Protein AF-A0A654TP40-F1 (afdb_monomer_lite)

Sequence (101 aa):
MRQFLNGRRIGPIGMSEEKDEATMAEEQALLDAGHHAGGVEEIEGVPPQISATPGMPERKAVARRQARVREMLHTLPKKAQAAILDDLEGTHKYAVHEIGQ

pLDDT: mean 78.27, std 12.62, range [42.56, 96.81]

Secondary structure (DSSP, 8-state):
-HHHHTT-SSS---SS-PPPHHHHHHHHHHHHTT------SS--SSPPPPPPPTTSPP-HHHHHHHHHHHHHGGGS-HHHHHHHHHHHHT---S-TTGGG-

Organism: Mycobacterium tuberculosis (NCBI:txid1773)

Foldseek 3Di:
DQCVVFVFQADDPPPPDDDDPVSNVVLVVQVVQVADRDGDNDDDADDDDHDDRPPDDDPVVVVVVLVVCVVCLVVDPPLQSVCNVCVVVVVNPDDNVVSPD

Structure (mmCIF, N/CA/C/O backbone):
data_AF-A0A654TP40-F1
#
_entry.id   AF-A0A654TP40-F1
#
loop_
_atom_site.group_PDB
_atom_site.id
_atom_site.type_symbol
_atom_site.label_atom_id
_atom_site.label_alt_id
_atom_site.label_comp_id
_atom_site.label_asym_id
_atom_site.label_entity_id
_atom_site.label_seq_id
_atom_site.pdbx_PDB_ins_code
_atom_site.Cartn_x
_atom_site.Cartn_y
_atom_site.Cartn_z
_atom_site.occupancy
_atom_site.B_iso_or_equiv
_atom_site.auth_seq_id
_atom_site.auth_comp_id
_atom_site.auth_asym_id
_atom_site.auth_atom_id
_atom_site.pdbx_PDB_model_num
ATOM 1 N N . MET A 1 1 ? -3.486 8.843 -24.014 1.00 58.22 1 MET A N 1
ATOM 2 C CA . MET A 1 1 ? -3.510 9.322 -22.625 1.00 58.22 1 MET A CA 1
ATOM 3 C C . MET A 1 1 ? -3.970 8.258 -21.615 1.00 58.22 1 MET A C 1
ATOM 5 O O . MET A 1 1 ? -4.043 8.556 -20.431 1.00 58.22 1 MET A O 1
ATOM 9 N N . ARG A 1 2 ? -4.294 7.016 -22.021 1.00 66.25 2 ARG A N 1
ATOM 10 C CA . ARG A 1 2 ? -4.863 6.010 -21.100 1.00 66.25 2 ARG A CA 1
ATOM 11 C C . ARG A 1 2 ? -3.828 5.410 -20.142 1.00 66.25 2 ARG A C 1
ATOM 13 O O . ARG A 1 2 ? -4.172 5.089 -19.014 1.00 66.25 2 ARG A O 1
ATOM 20 N N . GLN A 1 3 ? -2.562 5.339 -20.560 1.00 68.38 3 GLN A N 1
ATOM 21 C CA . GLN A 1 3 ? -1.456 4.859 -19.733 1.00 68.38 3 GLN A CA 1
ATOM 22 C C . GLN A 1 3 ? -1.279 5.690 -18.445 1.00 68.38 3 GLN A C 1
ATOM 24 O O . GLN A 1 3 ? -1.257 5.125 -17.353 1.00 68.38 3 GLN A O 1
ATOM 29 N N . PHE A 1 4 ? -1.204 7.022 -18.566 1.00 68.94 4 PHE A N 1
ATOM 30 C CA . PHE A 1 4 ? -1.022 7.930 -17.427 1.00 68.94 4 PHE A CA 1
ATOM 31 C C . PHE A 1 4 ? -2.235 7.976 -16.500 1.00 68.94 4 PHE A C 1
ATOM 33 O O . PHE A 1 4 ? -2.067 7.913 -15.287 1.00 68.94 4 PHE A O 1
ATOM 40 N N . LEU A 1 5 ? -3.445 8.034 -17.064 1.00 72.81 5 LEU A N 1
ATOM 41 C CA . LEU A 1 5 ? -4.691 8.041 -16.288 1.00 72.81 5 LEU A CA 1
ATOM 42 C C . LEU A 1 5 ? -4.819 6.795 -15.408 1.00 72.81 5 LEU A C 1
ATOM 44 O O . LEU A 1 5 ? -5.242 6.887 -14.262 1.00 72.81 5 LEU A O 1
ATOM 48 N N . ASN A 1 6 ? -4.386 5.650 -15.928 1.00 73.19 6 ASN A N 1
ATOM 49 C CA . ASN A 1 6 ? -4.484 4.376 -15.235 1.00 73.19 6 ASN A CA 1
ATOM 50 C C . ASN A 1 6 ? -3.214 3.994 -14.466 1.00 73.19 6 ASN A C 1
ATOM 52 O O . ASN A 1 6 ? -3.188 2.923 -13.869 1.00 73.19 6 ASN A O 1
ATOM 56 N N . GLY A 1 7 ? -2.158 4.819 -14.490 1.00 70.25 7 GLY A N 1
ATOM 57 C CA . GLY A 1 7 ? -0.880 4.549 -13.818 1.00 70.25 7 GLY A CA 1
ATOM 58 C C . GLY A 1 7 ? -0.124 3.317 -14.338 1.00 70.25 7 GLY A C 1
ATOM 59 O O . GLY A 1 7 ? 0.686 2.742 -13.608 1.00 70.25 7 GLY A O 1
ATOM 60 N N . ARG A 1 8 ? -0.408 2.876 -15.570 1.00 76.94 8 ARG A N 1
ATOM 61 C CA . ARG A 1 8 ? 0.214 1.695 -16.189 1.00 76.94 8 ARG A CA 1
ATOM 62 C C . ARG A 1 8 ? 1.569 2.053 -16.786 1.00 76.94 8 ARG A C 1
ATOM 64 O O . ARG A 1 8 ? 1.762 3.156 -17.281 1.00 76.94 8 ARG A O 1
ATOM 71 N N . ARG A 1 9 ? 2.519 1.122 -16.789 1.00 75.62 9 ARG A N 1
ATOM 72 C CA . ARG A 1 9 ? 3.798 1.294 -17.504 1.00 75.62 9 ARG A CA 1
ATOM 73 C C . ARG A 1 9 ? 3.729 0.840 -18.962 1.00 75.62 9 ARG A C 1
ATOM 75 O O . ARG A 1 9 ? 4.491 1.324 -19.783 1.00 75.62 9 ARG A O 1
ATOM 82 N N . ILE A 1 10 ? 2.787 -0.043 -19.270 1.00 77.12 10 ILE A N 1
ATOM 83 C CA . ILE A 1 10 ? 2.706 -0.740 -20.553 1.00 77.12 10 ILE A CA 1
ATOM 84 C C . ILE A 1 10 ? 1.719 -0.042 -21.484 1.00 77.12 10 ILE A C 1
ATOM 86 O O . ILE A 1 10 ? 0.661 0.424 -21.047 1.00 77.12 10 ILE A O 1
ATOM 90 N N . GLY A 1 11 ? 2.037 -0.071 -22.775 1.00 73.12 11 GLY A N 1
ATOM 91 C CA . GLY A 1 11 ? 1.145 0.332 -23.855 1.00 73.12 11 GLY A CA 1
ATOM 92 C C . GLY A 1 11 ? 1.350 1.780 -24.309 1.00 73.12 11 GLY A C 1
ATOM 93 O O . GLY A 1 11 ? 2.308 2.440 -23.898 1.00 73.12 11 GLY A O 1
ATOM 94 N N . PRO A 1 12 ? 0.470 2.286 -25.189 1.00 73.06 12 PRO A N 1
ATOM 95 C CA . PRO A 1 12 ? 0.650 3.591 -25.810 1.00 73.06 12 PRO A CA 1
ATOM 96 C C . PRO A 1 12 ? 0.450 4.739 -24.804 1.00 73.06 12 PRO A C 1
ATOM 98 O O . PRO A 1 12 ? -0.638 4.926 -24.244 1.00 73.06 12 PRO A O 1
ATOM 101 N N . ILE A 1 13 ? 1.484 5.578 -24.656 1.00 70.75 13 ILE A N 1
ATOM 102 C CA . ILE A 1 13 ? 1.484 6.826 -23.862 1.00 70.75 13 ILE A CA 1
ATOM 103 C C . ILE A 1 13 ? 0.324 7.753 -24.278 1.00 70.75 13 ILE A C 1
ATOM 105 O O . ILE A 1 13 ? -0.343 8.400 -23.460 1.00 70.75 13 ILE A O 1
ATOM 109 N N . GLY A 1 14 ? -0.016 7.704 -25.570 1.00 66.31 14 GLY A N 1
ATOM 110 C CA . GLY A 1 14 ? -1.186 8.305 -26.194 1.00 66.31 14 GLY A CA 1
ATOM 111 C C . GLY A 1 14 ? -1.176 9.832 -26.182 1.00 66.31 14 GLY A C 1
ATOM 112 O O . GLY A 1 14 ? -2.200 10.446 -25.884 1.00 66.31 14 GLY A O 1
ATOM 113 N N . MET A 1 15 ? -0.018 10.395 -26.509 1.00 58.88 15 MET A N 1
ATOM 114 C CA . MET A 1 15 ? 0.183 11.776 -26.938 1.00 58.88 15 MET A CA 1
ATOM 115 C C . MET A 1 15 ? 0.751 11.720 -28.360 1.00 58.88 15 MET A C 1
ATOM 117 O O . MET A 1 15 ? 1.938 11.913 -28.527 1.00 58.88 15 MET A O 1
ATOM 121 N N . SER A 1 16 ? -0.056 11.367 -29.369 1.00 58.06 16 SER A N 1
ATOM 122 C CA . SER A 1 16 ? 0.316 11.374 -30.805 1.00 58.06 16 SER A CA 1
ATOM 123 C C . SER A 1 16 ? 1.533 10.538 -31.268 1.00 58.06 16 SER A C 1
ATOM 125 O O . SER A 1 16 ? 1.682 10.354 -32.471 1.00 58.06 16 SER A O 1
ATOM 127 N N . GLU A 1 17 ? 2.371 10.022 -30.372 1.00 53.62 17 GLU A N 1
ATOM 128 C CA . GLU A 1 17 ? 3.580 9.258 -30.673 1.00 53.62 17 GLU A CA 1
ATOM 129 C C . GLU A 1 17 ? 3.364 7.788 -30.312 1.00 53.62 17 GLU A C 1
ATOM 131 O O . GLU A 1 17 ? 2.994 7.431 -29.185 1.00 53.62 17 GLU A O 1
ATOM 136 N N . GLU A 1 18 ? 3.551 6.942 -31.317 1.00 63.22 18 GLU A N 1
ATOM 137 C CA . GLU A 1 18 ? 3.703 5.505 -31.163 1.00 63.22 18 GLU A CA 1
ATOM 138 C C . GLU A 1 18 ? 4.942 5.254 -30.295 1.00 63.22 18 GLU A C 1
ATOM 140 O O . GLU A 1 18 ? 5.985 5.884 -30.482 1.00 63.22 18 GLU A O 1
ATOM 145 N N . LYS A 1 19 ? 4.821 4.386 -29.288 1.00 72.75 19 LYS A N 1
ATOM 146 C CA . LYS A 1 19 ? 5.985 3.979 -28.501 1.00 72.75 19 LYS A CA 1
ATOM 147 C C . LYS A 1 19 ? 6.861 3.122 -29.419 1.00 72.75 19 LYS A C 1
ATOM 149 O O . LYS A 1 19 ? 6.349 2.185 -30.022 1.00 72.75 19 LYS A O 1
ATOM 154 N N . ASP A 1 20 ? 8.142 3.459 -29.520 1.00 79.50 20 ASP A N 1
ATOM 155 C CA . ASP A 1 20 ? 9.138 2.696 -30.280 1.00 79.50 20 ASP A CA 1
ATOM 156 C C . ASP A 1 20 ? 9.089 1.195 -29.925 1.00 79.50 20 ASP A C 1
ATOM 158 O O . ASP A 1 20 ? 8.962 0.823 -28.752 1.00 79.50 20 ASP A O 1
ATOM 162 N N . GLU A 1 21 ? 9.205 0.339 -30.945 1.00 75.31 21 GLU A N 1
ATOM 163 C CA . GLU A 1 21 ? 9.246 -1.121 -30.831 1.00 75.31 21 GLU A CA 1
ATOM 164 C C . GLU A 1 21 ? 10.326 -1.611 -29.859 1.00 75.31 21 GLU A C 1
ATOM 166 O O . GLU A 1 21 ? 10.075 -2.552 -29.104 1.00 75.31 21 GLU A O 1
ATOM 171 N N . ALA A 1 22 ? 11.499 -0.969 -29.813 1.00 76.94 22 ALA A N 1
ATOM 172 C CA . ALA A 1 22 ? 12.562 -1.363 -28.887 1.00 76.94 22 ALA A CA 1
ATOM 173 C C . ALA A 1 22 ? 12.154 -1.116 -27.426 1.00 76.94 22 ALA A C 1
ATOM 175 O O . ALA A 1 22 ? 12.368 -1.968 -26.563 1.00 76.94 22 ALA A O 1
ATOM 176 N N . THR A 1 23 ? 11.479 0.005 -27.164 1.00 78.38 23 THR A N 1
ATOM 177 C CA . THR A 1 23 ? 10.949 0.322 -25.829 1.00 78.38 23 THR A CA 1
ATOM 178 C C . THR A 1 23 ? 9.794 -0.617 -25.456 1.00 78.38 23 THR A C 1
ATOM 180 O O . THR A 1 23 ? 9.690 -1.062 -24.314 1.00 78.38 23 THR A O 1
ATOM 183 N N . MET A 1 24 ? 8.936 -0.972 -26.417 1.00 79.88 24 MET A N 1
ATOM 184 C CA . MET A 1 24 ? 7.854 -1.946 -26.221 1.00 79.88 24 MET A CA 1
ATOM 185 C C . MET A 1 24 ? 8.390 -3.347 -25.888 1.00 79.88 24 MET A C 1
ATOM 187 O O . MET A 1 24 ? 7.871 -4.010 -24.989 1.00 79.88 24 MET A O 1
ATOM 191 N N . ALA A 1 25 ? 9.440 -3.791 -26.584 1.00 80.50 25 ALA A N 1
ATOM 192 C CA . ALA A 1 25 ? 10.078 -5.083 -26.346 1.00 80.50 25 ALA A CA 1
ATOM 193 C C . ALA A 1 25 ? 10.744 -5.149 -24.962 1.00 80.50 25 ALA A C 1
ATOM 195 O O . ALA A 1 25 ? 10.636 -6.164 -24.273 1.00 80.50 25 ALA A O 1
ATOM 196 N N . GLU A 1 26 ? 11.385 -4.063 -24.526 1.00 82.06 26 GLU A N 1
ATOM 197 C CA . GLU A 1 26 ? 11.972 -3.970 -23.187 1.00 82.06 26 GLU A CA 1
ATOM 198 C C . GLU A 1 26 ? 10.898 -4.017 -22.089 1.00 82.06 26 GLU A C 1
ATOM 200 O O . GLU A 1 26 ? 11.030 -4.762 -21.115 1.00 82.06 26 GLU A O 1
ATOM 205 N N . GLU A 1 27 ? 9.792 -3.287 -22.259 1.00 80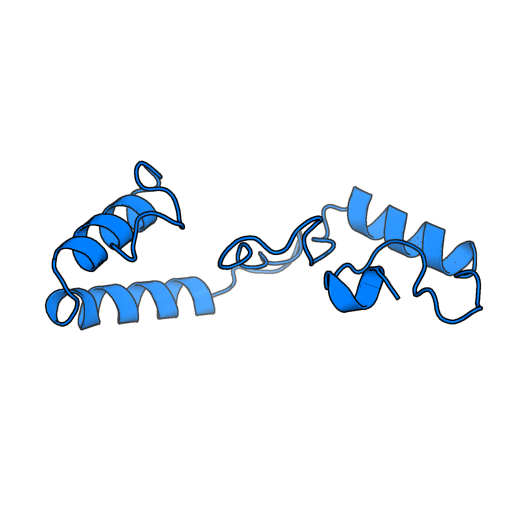.81 27 GLU A N 1
ATOM 206 C CA . GLU A 1 27 ? 8.662 -3.340 -21.326 1.00 80.81 27 GLU A CA 1
ATOM 207 C C . GLU A 1 27 ? 8.063 -4.746 -21.229 1.00 80.81 27 GLU A C 1
ATOM 209 O O . GLU A 1 27 ? 7.761 -5.199 -20.122 1.00 80.81 27 GLU A O 1
ATOM 214 N N . GLN A 1 28 ? 7.940 -5.450 -22.358 1.00 80.31 28 GLN A N 1
ATOM 215 C CA . GLN A 1 28 ? 7.458 -6.829 -22.386 1.00 80.31 28 GLN A CA 1
ATOM 216 C C . GLN A 1 28 ? 8.428 -7.779 -21.670 1.00 80.31 28 GLN A C 1
ATOM 218 O O . GLN A 1 28 ? 8.001 -8.566 -20.827 1.00 80.31 28 GLN A O 1
ATOM 223 N N . ALA A 1 29 ? 9.735 -7.647 -21.909 1.00 82.31 29 ALA A N 1
ATOM 224 C CA . ALA A 1 29 ? 10.746 -8.455 -21.229 1.00 82.31 29 ALA A CA 1
ATOM 225 C C . ALA A 1 29 ? 10.739 -8.244 -19.702 1.00 82.31 29 ALA A C 1
ATOM 227 O O . ALA A 1 29 ? 10.911 -9.194 -18.935 1.00 82.31 29 ALA A O 1
ATOM 228 N N . LEU A 1 30 ? 10.496 -7.014 -19.237 1.00 83.00 30 LEU A N 1
ATOM 229 C CA . LEU A 1 30 ? 10.367 -6.717 -17.808 1.00 83.00 30 LEU A CA 1
ATOM 230 C C . LEU A 1 30 ? 9.126 -7.384 -17.194 1.00 83.00 30 LEU A C 1
ATOM 232 O O . LEU A 1 30 ? 9.207 -7.897 -16.073 1.00 83.00 30 LEU A O 1
ATOM 236 N N . LEU A 1 31 ? 7.998 -7.409 -17.909 1.00 81.31 31 LEU A N 1
ATOM 237 C CA . LEU A 1 31 ? 6.792 -8.116 -17.463 1.00 81.31 31 LEU A CA 1
ATOM 238 C C . LEU A 1 31 ? 7.005 -9.616 -17.372 1.00 81.31 31 LEU A C 1
ATOM 240 O O . LEU A 1 31 ? 6.637 -10.215 -16.362 1.00 81.31 31 LEU A O 1
ATOM 244 N N . ASP A 1 32 ? 7.631 -10.198 -18.391 1.00 81.94 32 ASP A N 1
ATOM 245 C CA . ASP A 1 32 ? 7.924 -11.628 -18.442 1.00 81.94 32 ASP A CA 1
ATOM 246 C C . ASP A 1 32 ? 8.900 -12.024 -17.319 1.00 81.94 32 ASP A C 1
ATOM 248 O O . ASP A 1 32 ? 8.784 -13.097 -16.728 1.00 81.94 32 ASP A O 1
ATOM 252 N N . ALA A 1 33 ? 9.799 -11.111 -16.930 1.00 81.50 33 ALA A N 1
ATOM 253 C CA . ALA A 1 33 ? 10.658 -11.234 -15.750 1.00 81.50 33 ALA A CA 1
ATOM 254 C C . ALA A 1 33 ? 9.925 -11.003 -14.405 1.00 81.50 33 ALA A C 1
ATOM 256 O O . ALA A 1 33 ? 10.560 -10.957 -13.348 1.00 81.50 33 ALA A O 1
ATOM 257 N N . GLY A 1 34 ? 8.601 -10.830 -14.417 1.00 77.94 34 GLY A N 1
ATOM 258 C CA . GLY A 1 34 ? 7.762 -10.683 -13.227 1.00 77.94 34 GLY A CA 1
ATOM 259 C C . GLY A 1 34 ? 7.739 -9.275 -12.624 1.00 77.94 34 GLY A C 1
ATOM 260 O O . GLY A 1 34 ? 7.335 -9.110 -11.470 1.00 77.94 34 GLY A O 1
ATOM 261 N N . HIS A 1 35 ? 8.167 -8.242 -13.356 1.00 82.81 35 HIS A N 1
ATOM 262 C CA . HIS A 1 35 ? 8.066 -6.866 -12.867 1.00 82.81 35 HIS A CA 1
ATOM 263 C C . HIS A 1 35 ? 6.609 -6.399 -12.876 1.00 82.81 3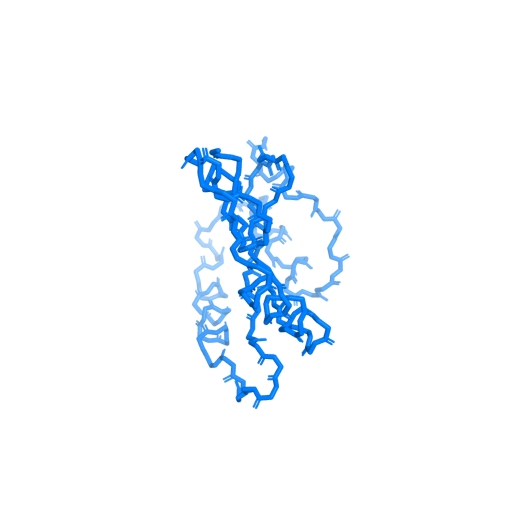5 HIS A C 1
ATOM 265 O O . HIS A 1 35 ? 5.897 -6.508 -13.871 1.00 82.81 35 HIS A O 1
ATOM 271 N N . HIS A 1 36 ? 6.169 -5.771 -11.785 1.00 77.25 36 HIS A N 1
ATOM 272 C CA . HIS A 1 36 ? 4.835 -5.176 -11.730 1.00 77.25 36 HIS A CA 1
ATOM 273 C C . HIS A 1 36 ? 4.709 -4.021 -12.725 1.00 77.25 36 HIS A C 1
ATOM 275 O O . HIS A 1 36 ? 5.504 -3.079 -12.689 1.00 77.25 36 HIS A O 1
ATOM 281 N N . ALA A 1 37 ? 3.669 -4.058 -13.556 1.00 75.81 37 ALA A N 1
ATOM 282 C CA . ALA A 1 37 ? 3.347 -3.034 -14.549 1.00 75.81 37 ALA A CA 1
ATOM 283 C C . ALA A 1 37 ? 2.868 -1.701 -13.952 1.00 75.81 37 ALA A C 1
ATOM 285 O O . ALA A 1 37 ? 2.893 -0.679 -14.632 1.00 75.81 37 ALA A O 1
ATOM 286 N N . GLY A 1 38 ? 2.421 -1.713 -12.692 1.00 73.25 38 GLY A N 1
ATOM 287 C CA . GLY A 1 38 ? 1.675 -0.602 -12.105 1.00 73.25 38 GLY A CA 1
ATOM 288 C C . GLY A 1 38 ? 0.291 -0.419 -12.741 1.00 73.25 38 GLY A C 1
ATOM 289 O O . GLY A 1 38 ? -0.004 -0.954 -13.810 1.00 73.25 38 GLY A O 1
ATOM 290 N N . GLY A 1 39 ? -0.553 0.357 -12.067 1.00 71.75 39 GLY A N 1
ATOM 291 C CA . GLY A 1 39 ? -1.850 0.763 -12.593 1.00 71.75 39 GLY A CA 1
ATOM 292 C C . GLY A 1 39 ? -2.950 -0.304 -12.596 1.00 71.75 39 GLY A C 1
ATOM 293 O O . GLY A 1 39 ? -2.722 -1.460 -12.254 1.00 71.75 39 GLY A O 1
ATOM 294 N N . VAL A 1 40 ? -4.161 0.102 -12.989 1.00 68.94 40 VAL A N 1
ATOM 295 C CA . VAL A 1 40 ? -5.396 -0.720 -13.035 1.00 68.94 40 VAL A CA 1
ATOM 296 C C . VAL A 1 40 ? -6.166 -0.465 -14.343 1.00 68.94 40 VAL A C 1
ATOM 298 O O . VAL A 1 40 ? -5.887 0.524 -15.012 1.00 68.94 40 VAL A O 1
ATOM 301 N N . GLU A 1 41 ? -7.056 -1.360 -14.799 1.00 66.31 41 GLU A N 1
ATOM 302 C CA . GLU A 1 41 ? -7.897 -1.061 -15.993 1.00 66.31 41 GLU A CA 1
ATOM 303 C C . GLU A 1 41 ? -8.954 -0.013 -15.705 1.00 66.31 41 GLU A C 1
ATOM 305 O O . GLU A 1 41 ? -9.180 0.883 -16.524 1.00 66.31 41 GLU A O 1
ATOM 310 N N . GLU A 1 42 ? -9.534 -0.129 -14.519 1.00 66.81 42 GLU A N 1
ATOM 311 C CA . GLU A 1 42 ? -10.620 0.675 -14.004 1.00 66.81 42 GLU A CA 1
ATOM 312 C C . GLU A 1 42 ? -10.269 1.055 -12.564 1.00 66.81 42 GLU A C 1
ATOM 314 O O . GLU A 1 42 ? -9.777 0.228 -11.791 1.00 66.81 42 GLU A O 1
ATOM 319 N N . ILE A 1 43 ? -10.419 2.338 -12.234 1.00 62.19 43 ILE A N 1
ATOM 320 C CA . ILE A 1 43 ? -10.092 2.856 -10.905 1.00 62.19 43 ILE A CA 1
ATOM 321 C C . ILE A 1 43 ? -11.315 2.635 -10.018 1.00 62.19 43 ILE A C 1
ATOM 323 O O . ILE A 1 43 ? -12.194 3.490 -9.943 1.00 62.19 43 ILE A O 1
ATOM 327 N N . GLU A 1 44 ? -11.362 1.489 -9.344 1.00 72.56 44 GLU A N 1
ATOM 328 C CA . GLU A 1 44 ? -12.353 1.205 -8.309 1.00 72.56 44 GLU A CA 1
ATOM 329 C C . GLU A 1 44 ? -11.663 1.088 -6.943 1.00 72.56 44 GLU A C 1
ATOM 331 O O . GLU A 1 44 ? -10.778 0.256 -6.734 1.00 72.56 44 GLU A O 1
ATOM 336 N N . GLY A 1 45 ? -12.053 1.952 -6.002 1.00 72.31 45 GLY A N 1
ATOM 337 C CA . GLY A 1 45 ? -11.499 1.961 -4.649 1.00 72.31 45 GLY A CA 1
ATOM 338 C C . GLY A 1 45 ? -10.001 2.285 -4.591 1.00 72.31 45 GLY A C 1
ATOM 339 O O . GLY A 1 45 ? -9.477 3.089 -5.364 1.00 72.31 45 GLY A O 1
ATOM 340 N N . VAL A 1 46 ? -9.310 1.695 -3.613 1.00 72.19 46 VAL A N 1
ATOM 341 C CA . VAL A 1 46 ? -7.862 1.862 -3.441 1.00 72.19 46 VAL A CA 1
ATOM 342 C C . VAL A 1 46 ? -7.148 0.741 -4.201 1.00 72.19 46 VAL A C 1
ATOM 344 O O . VAL A 1 46 ? -7.340 -0.426 -3.854 1.00 72.19 46 VAL A O 1
ATOM 347 N N . PRO A 1 47 ? -6.311 1.057 -5.206 1.00 70.06 47 PRO A N 1
ATOM 348 C CA . PRO A 1 47 ? -5.590 0.042 -5.960 1.00 70.06 47 PRO A CA 1
ATOM 349 C C . PRO A 1 47 ? -4.601 -0.719 -5.062 1.00 70.06 47 PRO A C 1
ATOM 351 O O . PRO A 1 47 ? -4.087 -0.162 -4.084 1.00 70.06 47 PRO A O 1
ATOM 354 N N . PRO A 1 48 ? -4.294 -1.986 -5.393 1.00 73.81 48 PRO A N 1
ATOM 355 C CA . PRO A 1 48 ? -3.405 -2.806 -4.586 1.00 73.81 48 PRO A CA 1
ATOM 356 C C . PRO A 1 48 ? -2.004 -2.194 -4.486 1.00 73.81 48 PRO A C 1
ATOM 358 O O . PRO A 1 48 ? -1.479 -1.581 -5.420 1.00 73.81 48 PRO A O 1
ATOM 361 N N . GLN A 1 49 ? -1.369 -2.393 -3.332 1.00 78.62 49 GLN A N 1
ATOM 362 C CA . GLN A 1 49 ? -0.012 -1.918 -3.091 1.00 78.62 49 GLN A CA 1
ATOM 363 C C . GLN A 1 49 ? 0.995 -2.666 -3.978 1.00 78.62 49 GLN A C 1
ATOM 365 O O . GLN A 1 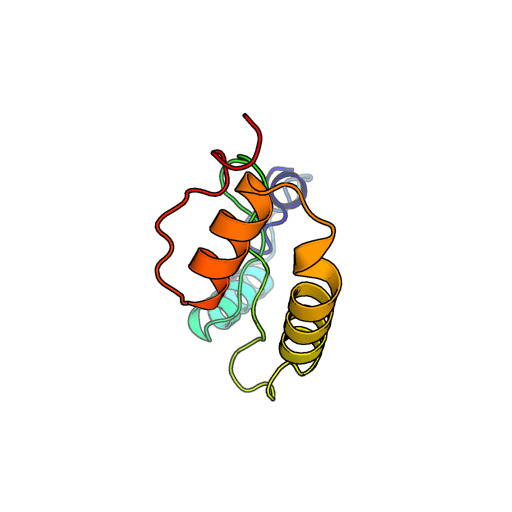49 ? 1.014 -3.891 -4.024 1.00 78.62 49 GLN A O 1
ATOM 370 N N . ILE A 1 50 ? 1.908 -1.926 -4.612 1.00 80.38 50 ILE A N 1
ATOM 371 C CA . ILE A 1 50 ? 2.978 -2.501 -5.444 1.00 80.38 50 ILE A CA 1
ATOM 372 C C . ILE A 1 50 ? 3.977 -3.293 -4.579 1.00 80.38 50 ILE A C 1
ATOM 374 O O . ILE A 1 50 ? 4.533 -2.745 -3.617 1.00 80.38 50 ILE A O 1
ATOM 378 N N . SER A 1 51 ? 4.271 -4.539 -4.954 1.00 81.81 51 SER A N 1
ATOM 379 C CA . SER A 1 51 ? 5.285 -5.406 -4.329 1.00 81.81 51 SER A CA 1
ATOM 380 C C . SER A 1 51 ? 6.718 -5.070 -4.758 1.00 81.81 51 SER A C 1
ATOM 382 O O . SER A 1 51 ? 6.961 -4.217 -5.613 1.00 81.81 51 SER A O 1
ATOM 384 N N . ALA A 1 52 ? 7.705 -5.659 -4.080 1.00 84.31 52 ALA A N 1
ATOM 385 C CA . ALA A 1 52 ? 9.100 -5.530 -4.489 1.00 84.31 52 ALA A CA 1
ATOM 386 C C . ALA A 1 52 ? 9.335 -6.293 -5.798 1.00 84.31 52 ALA A C 1
ATOM 388 O O . ALA A 1 52 ? 8.790 -7.377 -5.985 1.00 84.31 52 ALA A O 1
ATOM 389 N N . THR A 1 53 ? 10.149 -5.718 -6.681 1.00 85.88 53 THR A N 1
ATOM 390 C CA . THR A 1 53 ? 10.589 -6.378 -7.909 1.00 85.88 53 THR A CA 1
ATOM 391 C C . THR A 1 53 ? 11.258 -7.720 -7.588 1.00 85.88 53 THR A C 1
ATOM 393 O O . THR A 1 53 ? 12.048 -7.768 -6.638 1.00 85.88 53 THR A O 1
ATOM 396 N N . PRO A 1 54 ? 10.989 -8.793 -8.353 1.00 83.62 54 PRO A N 1
ATOM 397 C CA . PRO A 1 54 ? 11.684 -10.066 -8.183 1.00 83.62 54 PRO A CA 1
ATOM 398 C C . PRO A 1 54 ? 13.214 -9.900 -8.169 1.00 83.62 54 PRO A C 1
ATOM 400 O O . PRO A 1 54 ? 13.767 -9.077 -8.894 1.00 83.62 54 PRO A O 1
ATOM 403 N N . GLY A 1 55 ? 13.904 -10.651 -7.307 1.00 87.81 55 GLY A N 1
ATOM 404 C CA . GLY A 1 55 ? 15.364 -10.567 -7.137 1.00 87.81 55 GLY A CA 1
ATOM 405 C C . GLY A 1 55 ? 15.855 -9.450 -6.204 1.00 87.81 55 GLY A C 1
ATOM 406 O O . GLY A 1 55 ? 17.026 -9.449 -5.827 1.00 87.81 55 GLY A O 1
ATOM 407 N N . MET A 1 56 ? 14.982 -8.532 -5.774 1.00 86.94 56 MET A N 1
ATOM 408 C CA . MET A 1 56 ? 15.312 -7.544 -4.741 1.00 86.94 56 MET A CA 1
ATOM 409 C C . MET A 1 56 ? 15.214 -8.143 -3.328 1.00 86.94 56 MET A C 1
ATOM 411 O O . MET A 1 56 ? 14.401 -9.039 -3.087 1.00 86.94 56 MET A O 1
ATOM 415 N N . PRO A 1 57 ? 15.995 -7.632 -2.358 1.00 88.69 57 PRO A N 1
ATOM 416 C CA . PRO A 1 57 ? 15.883 -8.050 -0.966 1.00 88.69 57 PRO A CA 1
ATOM 417 C C . PRO A 1 57 ? 14.523 -7.673 -0.360 1.00 88.69 57 PRO A C 1
ATOM 419 O O . PRO A 1 57 ? 13.813 -6.789 -0.848 1.00 88.69 57 PRO A O 1
ATOM 422 N N . GLU A 1 58 ? 14.187 -8.312 0.763 1.00 87.81 58 GLU A N 1
ATOM 423 C CA . GLU A 1 58 ? 12.936 -8.073 1.481 1.00 87.81 58 GLU A CA 1
ATOM 424 C C . GLU A 1 58 ? 12.720 -6.580 1.800 1.00 87.81 58 GLU A C 1
ATOM 426 O O . GLU A 1 58 ? 13.577 -5.886 2.367 1.00 87.81 58 GLU A O 1
ATOM 431 N N . ARG A 1 59 ? 11.521 -6.071 1.489 1.00 88.94 59 ARG A N 1
ATOM 432 C CA . ARG A 1 59 ? 11.141 -4.684 1.770 1.00 88.94 59 ARG A CA 1
ATOM 433 C C . ARG A 1 59 ? 10.831 -4.504 3.260 1.00 88.94 59 ARG A C 1
ATOM 435 O O . ARG A 1 59 ? 9.671 -4.459 3.663 1.00 88.94 59 ARG A O 1
ATOM 442 N N . LYS A 1 60 ? 11.867 -4.247 4.069 1.00 91.00 60 LYS A N 1
ATOM 443 C CA . LYS A 1 60 ? 11.767 -3.995 5.529 1.00 91.00 60 LYS A CA 1
ATOM 444 C C . LYS A 1 60 ? 10.717 -2.945 5.940 1.00 91.00 60 LYS A C 1
ATOM 446 O O . LYS A 1 60 ? 10.253 -2.935 7.078 1.00 91.00 60 LYS A O 1
ATOM 451 N N . ALA A 1 61 ? 10.346 -2.028 5.042 1.00 89.06 61 ALA A N 1
ATOM 452 C CA . ALA A 1 61 ? 9.290 -1.046 5.294 1.00 89.06 61 ALA A CA 1
ATOM 453 C 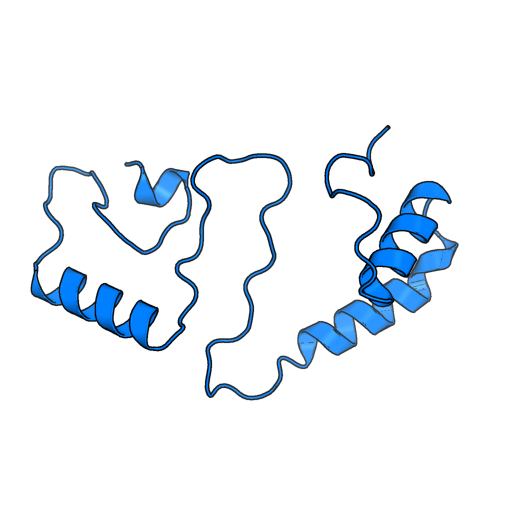C . ALA A 1 61 ? 7.910 -1.685 5.541 1.00 89.06 61 ALA A C 1
ATOM 455 O O . ALA A 1 61 ? 7.123 -1.116 6.297 1.00 89.06 61 ALA A O 1
ATOM 456 N N . VAL A 1 62 ? 7.640 -2.860 4.959 1.00 89.31 62 VAL A N 1
ATOM 457 C CA . VAL A 1 62 ? 6.391 -3.611 5.160 1.00 89.31 62 VAL A CA 1
ATOM 458 C C . VAL A 1 62 ? 6.275 -4.056 6.616 1.00 89.31 62 VAL A C 1
ATOM 460 O O . VAL A 1 62 ? 5.300 -3.704 7.277 1.00 89.31 62 VAL A O 1
ATOM 463 N N . ALA A 1 63 ? 7.311 -4.707 7.152 1.00 91.00 63 ALA A N 1
ATOM 464 C CA . ALA A 1 63 ? 7.349 -5.136 8.551 1.00 91.00 63 ALA A CA 1
ATOM 465 C C . ALA A 1 63 ? 7.176 -3.954 9.522 1.00 91.00 63 ALA A C 1
ATOM 467 O O . ALA A 1 63 ? 6.352 -4.003 10.435 1.00 91.00 63 ALA A O 1
ATOM 468 N N . ARG A 1 64 ? 7.880 -2.836 9.278 1.00 94.06 64 ARG A N 1
ATOM 469 C CA . ARG A 1 64 ? 7.739 -1.617 10.097 1.00 94.06 64 ARG A CA 1
ATOM 470 C C . ARG A 1 64 ? 6.325 -1.036 10.051 1.00 94.06 64 ARG A C 1
ATOM 472 O O . ARG A 1 64 ? 5.835 -0.556 11.068 1.00 94.06 64 ARG A O 1
ATOM 479 N N . ARG A 1 65 ? 5.675 -1.046 8.882 1.00 92.62 65 ARG A N 1
ATOM 480 C CA . ARG A 1 65 ? 4.280 -0.604 8.739 1.00 92.62 65 ARG A CA 1
ATOM 481 C C . ARG A 1 65 ? 3.349 -1.504 9.548 1.00 92.62 65 ARG A C 1
ATOM 483 O O . ARG A 1 65 ? 2.548 -0.977 10.309 1.00 92.62 65 ARG A O 1
ATOM 490 N N . GLN A 1 66 ? 3.473 -2.824 9.414 1.00 92.69 66 GLN A N 1
ATOM 491 C CA . GLN A 1 66 ? 2.637 -3.776 10.149 1.00 92.69 66 GLN A CA 1
ATOM 492 C C . GLN A 1 66 ? 2.801 -3.634 11.671 1.00 92.69 66 GLN A C 1
ATOM 494 O O . GLN A 1 66 ? 1.806 -3.672 12.386 1.00 92.69 66 GLN A O 1
ATOM 499 N N . ALA A 1 67 ? 4.024 -3.412 12.169 1.00 95.44 67 ALA A N 1
ATOM 500 C CA . ALA A 1 67 ? 4.271 -3.162 13.593 1.00 95.44 67 ALA A CA 1
ATOM 501 C C . ALA A 1 67 ? 3.522 -1.916 14.102 1.00 95.44 67 ALA A C 1
ATOM 503 O O . ALA A 1 67 ? 2.739 -2.018 15.042 1.00 95.44 67 ALA A O 1
ATOM 504 N N . ARG A 1 68 ? 3.659 -0.776 13.410 1.00 96.12 68 ARG A N 1
ATOM 505 C CA . ARG A 1 68 ? 2.943 0.463 13.773 1.00 96.12 68 ARG A CA 1
ATOM 506 C C . ARG A 1 68 ? 1.422 0.313 13.720 1.00 96.12 68 ARG A C 1
ATOM 508 O O . ARG A 1 68 ? 0.717 0.858 14.561 1.00 96.12 68 ARG A O 1
ATOM 515 N N . VAL A 1 69 ? 0.905 -0.420 12.731 1.00 94.38 69 VAL A N 1
ATOM 516 C CA . VAL A 1 69 ? -0.539 -0.688 12.624 1.00 94.38 69 VAL A CA 1
ATOM 517 C C . VAL A 1 69 ? -1.031 -1.490 13.830 1.00 94.38 69 VAL A C 1
ATOM 519 O O . VAL A 1 69 ? -2.075 -1.154 14.377 1.00 94.38 69 VAL A O 1
ATOM 522 N N . ARG A 1 70 ? -0.274 -2.499 14.286 1.00 94.69 70 ARG A N 1
ATOM 523 C CA . ARG A 1 70 ? -0.620 -3.276 15.490 1.00 94.69 70 ARG A CA 1
ATOM 524 C C . ARG A 1 70 ? -0.628 -2.413 16.752 1.00 94.69 70 ARG A C 1
ATOM 526 O O . ARG A 1 70 ? -1.551 -2.535 17.548 1.00 94.69 70 ARG A O 1
ATOM 533 N N . GLU A 1 71 ? 0.347 -1.519 16.908 1.00 96.75 71 GLU A N 1
ATOM 534 C CA . GLU A 1 71 ? 0.412 -0.585 18.045 1.00 96.75 71 GLU A CA 1
ATOM 535 C C . GLU A 1 71 ? -0.807 0.349 18.090 1.00 96.75 71 GLU A C 1
ATOM 537 O O . GLU A 1 71 ? -1.414 0.541 19.144 1.00 96.75 71 GLU A O 1
ATOM 542 N N . MET A 1 72 ? -1.212 0.887 16.937 1.00 95.81 72 MET A N 1
ATOM 543 C CA . MET A 1 72 ? -2.323 1.837 16.828 1.00 95.81 72 MET A CA 1
ATOM 544 C C . MET A 1 72 ? -3.700 1.159 16.705 1.00 95.81 72 MET A C 1
ATOM 546 O O . MET A 1 72 ? -4.722 1.833 16.750 1.00 95.81 72 MET A O 1
ATOM 550 N N . LEU A 1 73 ? -3.769 -0.169 16.576 1.00 95.69 73 LEU A N 1
ATOM 551 C CA . LEU A 1 73 ? -5.010 -0.889 16.262 1.00 95.69 73 LEU A CA 1
ATOM 552 C C . LEU A 1 73 ? -6.159 -0.541 17.221 1.00 95.69 73 LEU A C 1
ATOM 554 O O . LEU A 1 73 ? -7.297 -0.347 16.801 1.00 95.69 73 LEU A O 1
ATOM 558 N N . HIS A 1 74 ? -5.847 -0.400 18.508 1.00 94.94 74 HIS A N 1
ATOM 559 C CA . HIS A 1 74 ? -6.816 -0.091 19.556 1.00 94.94 74 HIS A CA 1
ATOM 560 C C . HIS A 1 74 ? -7.485 1.288 19.412 1.00 94.94 74 HIS A C 1
ATOM 562 O O . HIS A 1 74 ? -8.567 1.481 19.964 1.00 94.94 74 HIS A O 1
ATOM 568 N N . THR A 1 75 ? -6.886 2.225 18.669 1.00 96.81 75 THR A N 1
ATOM 569 C CA . THR A 1 75 ? -7.434 3.576 18.463 1.00 96.81 75 THR A CA 1
ATOM 570 C C . THR A 1 75 ? -8.413 3.647 17.291 1.00 96.81 75 THR A C 1
ATOM 572 O O . THR A 1 75 ? -9.028 4.687 17.068 1.00 96.81 75 THR A O 1
ATOM 575 N N . LEU A 1 76 ? -8.537 2.575 16.504 1.00 94.50 76 LEU A N 1
ATOM 576 C CA . LEU A 1 76 ? -9.380 2.536 15.310 1.00 94.50 76 LEU A CA 1
ATOM 577 C C . LEU A 1 76 ? -10.812 2.079 15.642 1.00 94.50 76 LEU A C 1
ATOM 579 O O . LEU A 1 76 ? -11.013 1.368 16.627 1.00 94.50 76 LEU A O 1
ATOM 583 N N . PRO A 1 77 ? -11.823 2.413 14.820 1.00 96.06 77 PRO A N 1
ATOM 584 C CA . PRO A 1 77 ? -13.173 1.866 14.965 1.00 96.06 77 PRO A CA 1
ATOM 585 C C . PRO A 1 77 ? -13.190 0.333 14.899 1.00 96.06 77 PRO A C 1
ATOM 587 O O . PRO A 1 77 ? -12.407 -0.273 14.169 1.00 96.06 77 PRO A O 1
ATOM 590 N N . LYS A 1 78 ? -14.122 -0.317 15.607 1.00 92.62 78 LYS A N 1
ATOM 591 C CA . LYS A 1 78 ? -14.180 -1.790 15.710 1.00 92.62 78 LYS A CA 1
ATOM 592 C C . LYS A 1 78 ? -14.276 -2.510 14.365 1.00 92.62 78 LYS A C 1
ATOM 594 O O . LYS A 1 78 ? -13.624 -3.534 14.185 1.00 92.62 78 LYS A O 1
ATOM 599 N N . LYS A 1 79 ? -15.015 -1.942 13.411 1.00 91.31 79 LYS A N 1
ATOM 600 C CA . LYS A 1 79 ? -15.100 -2.467 12.043 1.00 91.31 79 LYS A CA 1
ATOM 601 C C . LYS A 1 79 ? -13.737 -2.457 11.336 1.00 91.31 79 LYS A C 1
ATOM 603 O O . LYS A 1 79 ? -13.343 -3.458 10.750 1.00 91.31 79 LYS A O 1
ATOM 608 N N . ALA A 1 80 ? -1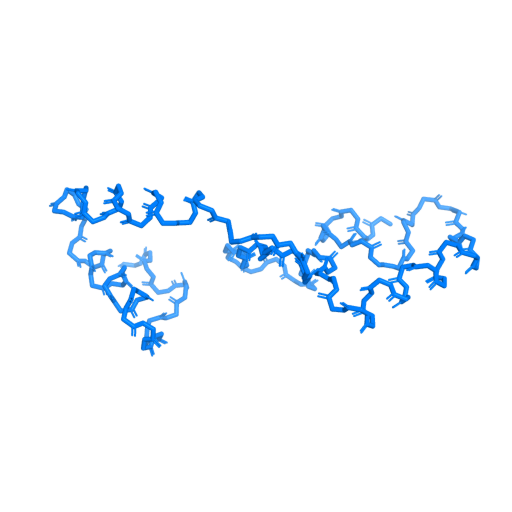2.981 -1.366 11.472 1.00 89.38 80 ALA A N 1
ATOM 609 C CA . ALA A 1 80 ? -11.631 -1.257 10.922 1.00 89.38 80 ALA A CA 1
ATOM 610 C C . ALA A 1 80 ? -10.645 -2.211 11.617 1.00 89.38 80 ALA A C 1
ATOM 612 O O . ALA A 1 80 ? -9.807 -2.807 10.948 1.00 89.38 80 ALA A O 1
ATOM 613 N N . GLN A 1 81 ? -10.768 -2.406 12.936 1.00 92.81 81 GLN A N 1
ATOM 614 C CA . GLN A 1 81 ? -9.960 -3.391 13.668 1.00 92.81 81 GLN A CA 1
ATOM 615 C C . GLN A 1 81 ? -10.153 -4.805 13.102 1.00 92.81 81 GLN A C 1
ATOM 617 O O . GLN A 1 81 ? -9.167 -5.482 12.822 1.00 92.81 81 GLN A O 1
ATOM 622 N N . ALA A 1 82 ? -11.407 -5.230 12.900 1.00 91.12 82 ALA A N 1
ATOM 623 C CA . ALA A 1 82 ? -11.731 -6.558 12.378 1.00 91.12 82 ALA A CA 1
ATOM 624 C C . ALA A 1 82 ? -11.182 -6.781 10.959 1.00 91.12 82 ALA A C 1
ATOM 626 O O . ALA A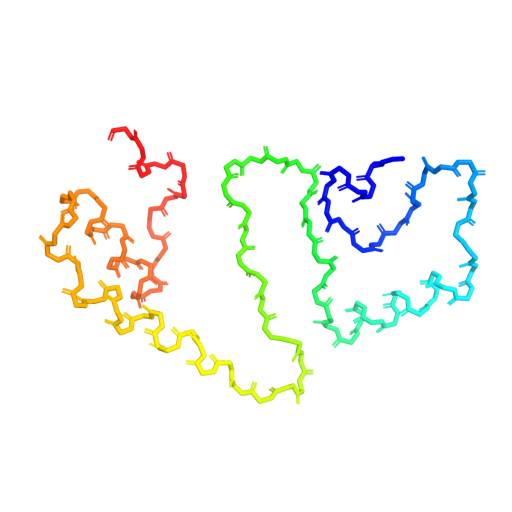 1 82 ? -10.564 -7.810 10.704 1.00 91.12 82 ALA A O 1
ATOM 627 N N . ALA A 1 83 ? -11.345 -5.797 10.068 1.00 88.12 83 ALA A N 1
ATOM 628 C CA . ALA A 1 83 ? -10.835 -5.881 8.700 1.00 88.12 83 ALA A CA 1
ATOM 629 C C . ALA A 1 83 ? -9.297 -5.947 8.644 1.00 88.12 83 ALA A C 1
ATOM 631 O O . ALA A 1 83 ? -8.734 -6.729 7.887 1.00 88.12 83 ALA A O 1
ATOM 632 N N . ILE A 1 84 ? -8.602 -5.157 9.472 1.00 90.12 84 ILE A N 1
ATOM 633 C CA . ILE A 1 84 ? -7.131 -5.161 9.524 1.00 90.12 84 ILE A CA 1
ATOM 634 C C . ILE A 1 84 ? -6.593 -6.488 10.072 1.00 90.12 84 ILE A C 1
ATOM 636 O O . ILE A 1 84 ? -5.566 -6.966 9.596 1.00 90.12 84 ILE A O 1
ATOM 640 N N . LEU A 1 85 ? -7.244 -7.071 11.081 1.00 91.25 85 LEU A N 1
ATOM 641 C CA . LEU A 1 85 ? -6.826 -8.362 11.633 1.00 91.25 85 LEU A CA 1
ATOM 642 C C . LEU A 1 85 ? -6.982 -9.489 10.608 1.00 91.25 85 LEU A C 1
ATOM 644 O O . LEU A 1 85 ? -6.046 -10.258 10.423 1.00 91.25 85 LEU A O 1
ATOM 648 N N . ASP A 1 86 ? -8.105 -9.523 9.894 1.00 88.44 86 ASP A N 1
ATOM 649 C CA . ASP A 1 86 ? -8.354 -10.482 8.813 1.00 88.44 86 ASP A CA 1
ATOM 650 C C . ASP A 1 86 ? -7.332 -10.360 7.661 1.00 88.44 86 ASP A C 1
ATOM 652 O O . ASP A 1 86 ? -6.830 -11.368 7.162 1.00 88.44 86 ASP A O 1
ATOM 656 N N . ASP A 1 87 ? -6.944 -9.133 7.290 1.00 85.50 87 ASP A N 1
ATOM 657 C CA . ASP A 1 87 ? -5.876 -8.890 6.306 1.00 85.50 87 ASP A CA 1
ATOM 658 C C . ASP A 1 87 ? -4.504 -9.376 6.810 1.00 85.50 87 ASP A C 1
ATOM 660 O O . ASP A 1 87 ? -3.752 -10.012 6.073 1.00 85.50 87 ASP A O 1
ATOM 664 N N . LEU A 1 88 ? -4.176 -9.136 8.086 1.00 86.38 88 LEU A N 1
ATOM 665 C CA . LEU A 1 88 ? -2.914 -9.591 8.687 1.00 86.38 88 LEU A CA 1
ATOM 666 C C . LEU A 1 88 ? -2.836 -11.118 8.862 1.00 86.38 88 LEU A C 1
ATOM 668 O O . LEU A 1 88 ? -1.727 -11.656 8.852 1.00 86.38 88 LEU A O 1
ATOM 672 N N . GLU A 1 89 ? -3.972 -11.796 9.038 1.00 85.38 89 GLU A N 1
ATOM 673 C CA . GLU A 1 89 ? -4.089 -13.263 9.089 1.00 85.38 89 GLU A CA 1
ATOM 674 C C . GLU A 1 89 ? -4.059 -13.907 7.690 1.00 85.38 89 GLU A C 1
ATOM 676 O O . GLU A 1 89 ? -3.871 -15.119 7.575 1.00 85.38 89 GLU A O 1
ATOM 681 N N . GLY A 1 90 ? -4.192 -13.108 6.624 1.00 77.56 90 GLY A N 1
ATOM 682 C CA . GLY A 1 90 ? -4.189 -13.577 5.236 1.00 77.56 90 GLY A CA 1
ATOM 683 C C . GLY A 1 90 ? -5.466 -14.316 4.835 1.00 77.56 90 GLY A C 1
ATOM 684 O O . GLY A 1 90 ? -5.474 -15.040 3.840 1.00 77.56 90 GLY A O 1
ATOM 685 N N . THR A 1 91 ? -6.545 -14.169 5.607 1.00 67.81 91 THR A N 1
ATOM 686 C CA . THR A 1 91 ? -7.825 -14.826 5.330 1.00 67.81 91 THR A CA 1
ATOM 687 C C . THR A 1 91 ? -8.664 -14.075 4.295 1.00 67.81 91 THR A C 1
ATOM 689 O O . THR A 1 91 ? -9.495 -14.714 3.651 1.00 67.81 91 THR A O 1
ATOM 692 N N . HIS A 1 92 ? -8.422 -12.767 4.105 1.00 67.19 92 HIS A N 1
ATOM 693 C CA . HIS A 1 92 ? -9.054 -11.897 3.095 1.00 67.19 92 HIS A CA 1
ATOM 694 C C . HIS A 1 92 ? -10.587 -12.057 2.996 1.00 67.19 92 HIS A C 1
ATOM 696 O O . HIS A 1 92 ? -11.156 -12.085 1.904 1.00 67.19 92 HIS A O 1
ATOM 702 N N . LYS A 1 93 ? -11.270 -12.197 4.136 1.00 59.50 93 LYS A N 1
ATOM 703 C CA . LYS A 1 93 ? -12.725 -12.374 4.220 1.00 59.50 93 LYS A CA 1
ATOM 704 C C . LYS A 1 93 ? -13.496 -11.080 3.981 1.00 59.50 93 LYS A C 1
ATOM 706 O O . LYS A 1 93 ? -14.655 -11.162 3.589 1.00 59.50 93 LYS A O 1
ATOM 711 N N . TYR A 1 94 ? -12.889 -9.917 4.219 1.00 59.47 94 TYR A N 1
ATOM 712 C CA . TYR A 1 94 ? -13.523 -8.619 3.971 1.00 59.47 94 TYR A CA 1
ATOM 713 C C . TYR A 1 94 ? -13.006 -7.993 2.678 1.00 59.47 94 TYR A C 1
ATOM 715 O O . TYR A 1 94 ? -11.795 -7.858 2.479 1.00 59.47 94 TYR A O 1
ATOM 723 N N . ALA A 1 95 ? -13.917 -7.561 1.807 1.00 57.88 95 ALA A N 1
ATOM 724 C CA . ALA A 1 95 ? -13.528 -6.875 0.584 1.00 57.88 95 ALA A CA 1
ATOM 725 C C . ALA A 1 95 ? -13.199 -5.392 0.855 1.00 57.88 95 ALA A C 1
ATOM 727 O O . ALA A 1 95 ? -13.803 -4.746 1.712 1.00 57.88 95 ALA A O 1
ATOM 728 N N . VAL A 1 96 ? -12.250 -4.823 0.097 1.00 56.56 96 VAL A N 1
ATOM 729 C CA . VAL A 1 96 ? -11.708 -3.455 0.297 1.00 56.56 96 VAL A CA 1
ATOM 730 C C . VAL A 1 96 ? -12.801 -2.368 0.314 1.00 56.56 96 VAL A C 1
ATOM 732 O O . VAL A 1 96 ? -12.642 -1.338 0.967 1.00 56.56 96 VAL A O 1
ATOM 735 N N . HIS A 1 97 ? -13.935 -2.603 -0.350 1.00 55.16 97 HIS A N 1
ATOM 736 C CA . HIS A 1 97 ? -15.074 -1.682 -0.435 1.00 55.16 97 HIS A CA 1
ATOM 737 C C . HIS A 1 97 ? -16.034 -1.742 0.768 1.00 55.16 97 HIS A C 1
ATOM 739 O O . HIS A 1 97 ? -16.819 -0.818 0.971 1.00 55.16 97 HIS A O 1
ATOM 745 N N . GLU A 1 98 ? -15.965 -2.773 1.611 1.00 53.22 98 GLU A N 1
ATOM 746 C CA . GLU A 1 98 ? -16.902 -2.949 2.730 1.00 53.22 98 GLU A CA 1
ATOM 747 C C . GLU A 1 98 ? -16.493 -2.178 3.991 1.00 53.22 98 GLU A C 1
ATOM 749 O O . GLU A 1 98 ? -17.292 -2.022 4.915 1.00 53.22 98 GLU A O 1
ATOM 754 N N . ILE A 1 99 ? -15.266 -1.653 4.038 1.00 54.88 99 ILE A N 1
ATOM 755 C CA . ILE A 1 99 ? -14.663 -1.032 5.230 1.00 54.88 99 ILE A CA 1
ATOM 756 C C . ILE A 1 99 ? -15.344 0.309 5.597 1.00 54.88 99 ILE A C 1
ATOM 758 O O . ILE A 1 99 ? -15.247 0.746 6.743 1.00 54.88 99 ILE A O 1
ATOM 762 N N . GLY A 1 100 ? -16.075 0.936 4.664 1.00 50.09 100 GLY A N 1
ATOM 763 C CA . GLY A 1 100 ? -16.575 2.315 4.776 1.00 50.09 100 GLY A CA 1
ATOM 764 C C . GLY A 1 100 ? -18.059 2.534 5.113 1.00 50.09 100 GLY A C 1
ATOM 765 O O . GLY A 1 100 ? -18.465 3.692 5.132 1.00 50.09 100 GLY A O 1
ATOM 766 N N . GLN A 1 101 ? -18.861 1.487 5.355 1.00 42.56 101 GLN A N 1
ATOM 767 C CA . GLN A 1 101 ? -20.269 1.637 5.795 1.00 42.56 101 GLN A CA 1
ATOM 768 C C . GLN A 1 101 ? -20.470 1.533 7.307 1.00 42.56 101 GLN A C 1
ATOM 770 O O . GLN A 1 101 ? -19.768 0.702 7.931 1.00 42.56 101 GLN A O 1
#

Radius of gyration: 18.17 Å; chains: 1; bounding box: 36×27×51 Å